Protein AF-A0A847HWU0-F1 (afdb_monomer_lite)

Foldseek 3Di:
DDWWPALVRVVVVLVVLLVCLVVFPVCSCVVVVHPTSVRVVVVLQCDQWDKDGGPDLDFQGDIHIGGRPSHPDHDPPVVVVVVCDVSNDPDD

Structure (mmCIF, N/CA/C/O backbone):
data_AF-A0A847HWU0-F1
#
_entry.id   AF-A0A847HWU0-F1
#
loop_
_atom_site.group_PDB
_atom_site.id
_atom_site.type_symbol
_atom_site.label_atom_id
_atom_site.label_alt_id
_atom_site.label_comp_id
_atom_site.label_asym_id
_atom_site.label_entity_id
_atom_site.label_seq_id
_atom_site.pdbx_PDB_ins_code
_atom_site.Cartn_x
_atom_site.Cartn_y
_atom_site.Cartn_z
_atom_site.occupancy
_atom_site.B_iso_or_equiv
_atom_site.auth_seq_id
_atom_site.auth_comp_id
_atom_site.auth_asym_id
_atom_site.auth_atom_id
_atom_site.pdbx_PDB_model_num
ATOM 1 N N . MET A 1 1 ? 13.960 -0.519 20.830 1.00 43.56 1 MET A N 1
ATOM 2 C CA . MET A 1 1 ? 12.563 -0.035 20.837 1.00 43.56 1 MET A CA 1
ATOM 3 C C . MET A 1 1 ? 12.166 0.250 19.405 1.00 43.56 1 MET A C 1
ATOM 5 O O . MET A 1 1 ? 12.927 0.915 18.720 1.00 43.56 1 MET A O 1
ATOM 9 N N . GLY A 1 2 ? 11.032 -0.249 18.936 1.00 55.72 2 GLY A N 1
ATOM 10 C CA . GLY A 1 2 ? 10.527 0.110 17.617 1.00 55.72 2 GLY A CA 1
ATOM 11 C C . GLY A 1 2 ? 9.102 -0.382 17.500 1.00 55.72 2 GLY A C 1
ATOM 12 O O . GLY A 1 2 ? 8.897 -1.547 17.183 1.00 55.72 2 GLY A O 1
ATOM 13 N N . GLY A 1 3 ? 8.139 0.475 17.839 1.00 58.56 3 GLY A N 1
ATOM 14 C CA . GLY A 1 3 ? 6.745 0.241 17.473 1.00 58.56 3 GLY A CA 1
ATOM 15 C C . GLY A 1 3 ? 6.599 0.198 15.947 1.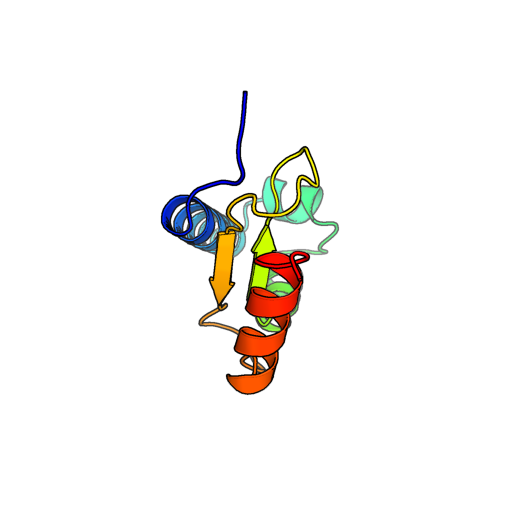00 58.56 3 GLY A C 1
ATOM 16 O O . GLY A 1 3 ? 7.554 0.510 15.223 1.00 58.56 3 GLY A O 1
ATOM 17 N N . PRO A 1 4 ? 5.430 -0.199 15.426 1.00 62.22 4 PRO A N 1
ATOM 18 C CA . PRO A 1 4 ? 5.198 -0.129 13.992 1.00 62.22 4 PRO A CA 1
ATOM 19 C C . PRO A 1 4 ? 5.409 1.309 13.498 1.00 62.22 4 PRO A C 1
ATOM 21 O O . PRO A 1 4 ? 5.169 2.262 14.247 1.00 62.22 4 PRO A O 1
ATOM 24 N N . PRO A 1 5 ? 5.879 1.491 12.251 1.00 69.81 5 PRO A N 1
ATOM 25 C CA . PRO A 1 5 ? 6.038 2.827 11.695 1.00 69.81 5 PRO A CA 1
ATOM 26 C C . PRO A 1 5 ? 4.698 3.558 11.773 1.00 69.81 5 PRO A C 1
ATOM 28 O O . PRO A 1 5 ? 3.667 2.965 11.481 1.00 69.81 5 PRO A O 1
ATOM 31 N N . GLY A 1 6 ? 4.688 4.845 12.121 1.00 80.38 6 GLY A N 1
ATOM 32 C CA . GLY A 1 6 ? 3.456 5.630 12.021 1.00 80.38 6 GLY A CA 1
ATOM 33 C C . GLY A 1 6 ? 2.848 5.532 10.607 1.00 80.38 6 GLY A C 1
ATOM 34 O O . GLY A 1 6 ? 3.578 5.279 9.640 1.00 80.38 6 GLY A O 1
ATOM 35 N N . PRO A 1 7 ? 1.532 5.744 10.443 1.00 82.31 7 PRO A N 1
ATOM 36 C CA . PRO A 1 7 ? 0.862 5.623 9.144 1.00 82.31 7 PRO A CA 1
ATOM 37 C C . PRO A 1 7 ? 1.524 6.474 8.043 1.00 82.31 7 PRO A C 1
ATOM 39 O O . PRO A 1 7 ? 1.640 6.026 6.899 1.00 82.31 7 PRO A O 1
ATOM 42 N N . ASP A 1 8 ? 2.056 7.649 8.386 1.00 87.06 8 ASP A N 1
ATOM 43 C CA . ASP A 1 8 ? 2.786 8.512 7.448 1.00 87.06 8 ASP A CA 1
ATOM 44 C C . ASP A 1 8 ? 4.175 7.984 7.080 1.00 87.06 8 ASP A C 1
ATOM 46 O O . ASP A 1 8 ? 4.613 8.116 5.932 1.00 87.06 8 ASP A O 1
ATOM 50 N N . ALA A 1 9 ? 4.858 7.330 8.022 1.00 88.00 9 ALA A N 1
ATOM 51 C CA . ALA A 1 9 ? 6.129 6.669 7.756 1.00 88.00 9 ALA A CA 1
ATOM 52 C C . ALA A 1 9 ? 5.927 5.472 6.815 1.00 88.00 9 ALA A C 1
ATOM 54 O O . ALA A 1 9 ? 6.684 5.320 5.854 1.00 88.00 9 ALA A O 1
ATOM 55 N N . LEU A 1 10 ? 4.864 4.682 7.016 1.00 90.06 10 LEU A N 1
ATOM 56 C CA . LEU A 1 10 ? 4.494 3.598 6.103 1.00 90.06 10 LEU A CA 1
ATOM 57 C C . LEU A 1 10 ? 4.147 4.137 4.707 1.00 90.06 10 LEU A C 1
ATOM 59 O O . LEU A 1 10 ? 4.686 3.656 3.710 1.00 90.06 10 LEU A O 1
ATOM 63 N N . ARG A 1 11 ? 3.316 5.183 4.620 1.00 91.19 11 ARG A N 1
ATOM 64 C CA . ARG A 1 11 ? 2.980 5.843 3.347 1.00 91.19 11 ARG A CA 1
ATOM 65 C C . ARG A 1 11 ? 4.230 6.333 2.613 1.00 91.19 11 ARG A C 1
ATOM 67 O O . ARG A 1 11 ? 4.379 6.087 1.416 1.00 91.19 11 ARG A O 1
ATOM 74 N N . SER A 1 12 ? 5.139 6.990 3.330 1.00 92.38 12 SER A N 1
ATOM 75 C CA . SER A 1 12 ? 6.395 7.507 2.780 1.00 92.38 12 SER A CA 1
ATOM 76 C C . SER A 1 12 ? 7.318 6.388 2.300 1.00 92.38 12 SER A C 1
ATOM 78 O O . SER A 1 12 ? 7.926 6.505 1.233 1.00 92.38 12 SER A O 1
ATOM 80 N N . ALA A 1 13 ? 7.390 5.280 3.043 1.00 92.25 13 ALA A N 1
ATOM 81 C CA . ALA A 1 13 ? 8.160 4.104 2.662 1.00 92.25 13 ALA A CA 1
ATOM 82 C C . ALA A 1 13 ? 7.615 3.462 1.378 1.00 92.25 13 ALA A C 1
ATOM 84 O O . ALA A 1 13 ? 8.388 3.218 0.451 1.00 92.25 13 ALA A O 1
ATOM 85 N N . MET A 1 14 ? 6.295 3.270 1.277 1.00 94.25 14 MET A N 1
ATOM 86 C CA . MET A 1 14 ? 5.660 2.703 0.081 1.00 94.25 14 MET A CA 1
ATOM 87 C C . MET A 1 14 ? 5.838 3.608 -1.145 1.00 94.25 14 MET A C 1
ATOM 89 O O . MET A 1 14 ? 6.209 3.133 -2.220 1.00 94.25 14 MET A O 1
ATOM 93 N N . ALA A 1 15 ? 5.688 4.927 -0.979 1.00 93.25 15 ALA A N 1
ATOM 94 C CA . ALA A 1 15 ? 5.952 5.891 -2.046 1.00 93.25 15 ALA A CA 1
ATOM 95 C C . ALA A 1 15 ? 7.423 5.869 -2.500 1.00 93.25 15 ALA A C 1
ATOM 97 O O . ALA A 1 15 ? 7.708 5.892 -3.698 1.00 93.25 15 ALA A O 1
ATOM 98 N N . ARG A 1 16 ? 8.373 5.791 -1.557 1.00 93.31 16 ARG A N 1
ATOM 99 C CA . ARG A 1 16 ? 9.806 5.679 -1.868 1.00 93.31 16 ARG A CA 1
ATOM 100 C C . ARG A 1 16 ? 10.121 4.374 -2.595 1.00 93.31 16 ARG A C 1
ATOM 102 O O . ARG A 1 16 ? 10.908 4.396 -3.538 1.00 93.31 16 ARG A O 1
ATOM 109 N N . LEU A 1 17 ? 9.520 3.265 -2.170 1.00 91.56 17 LEU A N 1
ATOM 110 C CA . LEU A 1 17 ? 9.703 1.957 -2.789 1.00 91.56 17 LEU A CA 1
ATOM 111 C C . LEU A 1 17 ? 9.246 1.973 -4.252 1.00 91.56 17 LEU A C 1
ATOM 113 O O . LEU A 1 17 ? 10.008 1.571 -5.130 1.00 91.56 17 LEU A O 1
ATOM 117 N N . ARG A 1 18 ? 8.057 2.527 -4.523 1.00 91.81 18 ARG A N 1
ATOM 118 C CA . ARG A 1 18 ? 7.546 2.699 -5.887 1.00 91.81 18 ARG A CA 1
ATOM 119 C C . ARG A 1 18 ? 8.474 3.562 -6.744 1.00 91.81 18 ARG A C 1
ATOM 121 O O . ARG A 1 18 ? 8.871 3.114 -7.812 1.00 91.81 18 ARG A O 1
ATOM 128 N N . ARG A 1 19 ? 8.878 4.748 -6.267 1.00 93.25 19 ARG A N 1
ATOM 129 C CA . ARG A 1 19 ? 9.775 5.644 -7.028 1.00 93.25 19 ARG A CA 1
ATOM 130 C C . ARG A 1 19 ? 11.098 4.975 -7.400 1.00 93.25 19 ARG A C 1
ATOM 132 O O . ARG A 1 19 ? 11.579 5.135 -8.514 1.00 93.25 19 ARG A O 1
ATOM 139 N N . ARG A 1 20 ? 11.689 4.208 -6.478 1.00 91.88 20 ARG A N 1
ATOM 140 C CA . ARG A 1 20 ? 12.930 3.468 -6.755 1.00 91.88 20 ARG A CA 1
ATOM 141 C C . ARG A 1 20 ? 12.715 2.360 -7.783 1.00 91.88 20 ARG A C 1
ATOM 143 O O . ARG A 1 20 ? 13.556 2.184 -8.654 1.00 91.88 20 ARG A O 1
ATOM 150 N N . ALA A 1 21 ? 11.590 1.650 -7.713 1.00 88.88 21 ALA A N 1
ATOM 151 C CA . ALA A 1 21 ? 11.242 0.667 -8.733 1.00 88.88 21 ALA A CA 1
ATOM 152 C C . ALA A 1 21 ? 11.035 1.312 -10.114 1.00 88.88 21 ALA A C 1
ATOM 154 O O . ALA A 1 21 ? 11.494 0.772 -11.113 1.00 88.88 21 ALA A O 1
ATOM 155 N N . GLU A 1 22 ? 10.380 2.475 -10.183 1.00 90.44 22 GLU A N 1
ATOM 156 C CA . GLU A 1 22 ? 10.178 3.228 -11.432 1.00 90.44 22 GLU A CA 1
ATOM 157 C C . GLU A 1 22 ? 11.498 3.677 -12.067 1.00 90.44 22 GLU A C 1
ATOM 159 O O . GLU A 1 22 ? 11.634 3.608 -13.291 1.00 90.44 22 GLU A O 1
ATOM 164 N N . ALA A 1 23 ? 12.472 4.049 -11.230 1.00 91.19 23 ALA A N 1
ATOM 165 C CA . ALA A 1 23 ? 13.845 4.376 -11.611 1.00 91.19 23 ALA A CA 1
ATOM 166 C C . ALA A 1 23 ? 14.718 3.146 -11.944 1.00 91.19 23 ALA A C 1
ATOM 168 O O . ALA A 1 23 ? 15.923 3.297 -12.118 1.00 91.19 23 ALA A O 1
ATOM 169 N N . ASP A 1 24 ? 14.124 1.948 -12.012 1.00 86.06 24 ASP A N 1
ATOM 170 C CA . ASP A 1 24 ? 14.799 0.675 -12.296 1.00 86.06 24 ASP A CA 1
ATOM 171 C C . ASP A 1 24 ? 15.970 0.379 -11.345 1.00 86.06 24 ASP A C 1
ATOM 173 O O . ASP A 1 24 ? 16.997 -0.169 -11.734 1.00 86.06 24 ASP A O 1
ATOM 177 N N . ASP A 1 25 ? 15.821 0.747 -10.066 1.00 86.69 25 ASP A N 1
ATOM 178 C CA . ASP A 1 25 ? 16.841 0.483 -9.056 1.00 86.69 25 ASP A CA 1
ATOM 179 C C . ASP A 1 25 ? 17.044 -1.040 -8.896 1.00 86.69 25 ASP A C 1
ATOM 181 O O . ASP A 1 25 ? 16.156 -1.735 -8.372 1.00 86.69 25 ASP A O 1
ATOM 185 N N . PRO A 1 26 ? 18.219 -1.581 -9.278 1.00 80.31 26 PRO A N 1
ATOM 186 C CA . PRO A 1 26 ? 18.455 -3.021 -9.288 1.00 80.31 26 PRO A CA 1
ATOM 187 C C . PRO A 1 26 ? 18.390 -3.624 -7.883 1.00 80.31 26 PRO A C 1
ATOM 189 O O . PRO A 1 26 ? 18.069 -4.804 -7.728 1.00 80.31 26 PRO A O 1
ATOM 192 N N . ARG A 1 27 ? 18.610 -2.821 -6.831 1.00 84.06 27 ARG A N 1
ATOM 193 C CA . ARG A 1 27 ? 18.496 -3.282 -5.442 1.00 84.06 27 ARG A CA 1
ATOM 194 C C . ARG A 1 27 ? 17.051 -3.599 -5.083 1.00 84.06 27 ARG A C 1
ATOM 196 O O . ARG A 1 27 ? 16.817 -4.539 -4.331 1.00 84.06 27 ARG A O 1
ATOM 203 N N . VAL A 1 28 ? 16.082 -2.850 -5.610 1.00 80.62 28 VAL A N 1
ATOM 204 C CA . VAL A 1 28 ? 14.6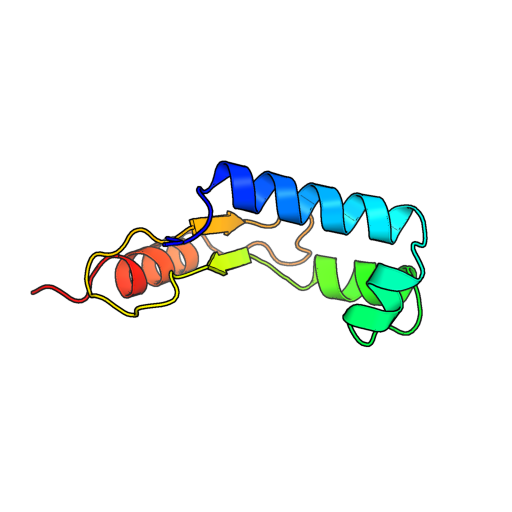54 -3.098 -5.350 1.00 80.62 28 VAL A CA 1
ATOM 205 C C . VAL A 1 28 ? 14.217 -4.381 -6.047 1.00 80.62 28 VAL A C 1
ATOM 207 O O . VAL A 1 28 ? 13.573 -5.234 -5.442 1.00 80.62 28 VAL A O 1
ATOM 210 N N . VAL A 1 29 ? 14.632 -4.558 -7.298 1.00 76.00 29 VAL A N 1
ATOM 211 C CA . VAL A 1 29 ? 14.312 -5.748 -8.091 1.00 76.00 29 VAL A CA 1
ATOM 212 C C . VAL A 1 29 ? 14.883 -7.017 -7.444 1.00 76.00 29 VAL A C 1
ATOM 214 O O . VAL A 1 29 ? 14.140 -7.981 -7.241 1.00 76.00 29 VAL A O 1
ATOM 217 N N . ALA A 1 30 ? 16.160 -6.986 -7.042 1.00 79.12 30 ALA A N 1
ATOM 218 C CA . ALA A 1 30 ? 16.839 -8.112 -6.403 1.00 79.12 30 ALA A CA 1
ATOM 219 C C . ALA A 1 30 ? 16.236 -8.464 -5.033 1.00 79.12 30 ALA A C 1
ATOM 221 O O . ALA A 1 30 ? 15.912 -9.623 -4.780 1.00 79.12 30 ALA A O 1
ATOM 222 N N . SER A 1 31 ? 16.009 -7.465 -4.173 1.00 85.31 31 SER A N 1
ATOM 223 C CA . SER A 1 31 ? 15.484 -7.679 -2.811 1.00 85.31 31 SER A CA 1
ATOM 224 C C . SER A 1 31 ? 14.062 -8.249 -2.789 1.00 85.31 31 SER A C 1
ATOM 226 O O . SER A 1 31 ? 13.655 -8.856 -1.802 1.00 85.31 31 SER A O 1
ATOM 228 N N . HIS A 1 32 ? 13.292 -8.052 -3.863 1.00 83.12 32 HIS A N 1
ATOM 229 C CA . HIS A 1 32 ? 11.891 -8.468 -3.952 1.00 83.12 32 HIS A CA 1
ATOM 230 C C . HIS A 1 32 ? 11.650 -9.640 -4.917 1.00 83.12 32 HIS A C 1
ATOM 232 O O . HIS A 1 32 ? 10.497 -9.921 -5.260 1.00 83.12 32 HIS A O 1
ATOM 238 N N . GLY A 1 33 ? 12.709 -10.323 -5.376 1.00 84.25 33 GLY A N 1
ATOM 239 C CA . GLY A 1 33 ? 12.595 -11.497 -6.254 1.00 84.25 33 GLY A CA 1
ATOM 240 C C . GLY A 1 33 ? 11.803 -11.213 -7.536 1.00 84.25 33 GLY A C 1
ATOM 241 O O . GLY A 1 33 ? 11.005 -12.042 -7.992 1.00 84.25 33 GLY A O 1
ATOM 242 N N . CYS A 1 34 ? 11.934 -9.995 -8.061 1.00 85.81 34 CYS A N 1
ATOM 243 C CA . CYS A 1 34 ? 11.279 -9.561 -9.290 1.00 85.81 34 CYS A CA 1
ATOM 244 C C . CYS A 1 34 ? 12.252 -9.705 -10.462 1.00 85.81 34 CYS A C 1
ATOM 246 O O . CYS A 1 34 ? 13.459 -9.585 -10.290 1.00 85.81 34 CYS A O 1
ATOM 248 N N . ARG A 1 35 ? 11.737 -9.946 -11.671 1.00 85.25 35 ARG A N 1
ATOM 249 C CA . ARG A 1 35 ? 12.587 -10.085 -12.876 1.00 85.25 35 ARG A CA 1
ATOM 250 C C . ARG A 1 35 ? 13.051 -8.749 -13.475 1.00 85.25 35 ARG A C 1
ATOM 252 O O . ARG A 1 35 ? 13.857 -8.740 -14.392 1.00 85.25 35 ARG A O 1
ATOM 259 N N . GLY A 1 36 ? 12.501 -7.635 -13.000 1.00 85.81 36 GLY A N 1
ATOM 260 C CA . GLY A 1 36 ? 12.774 -6.279 -13.484 1.00 85.81 36 GLY A CA 1
ATOM 261 C C . GLY A 1 36 ? 11.680 -5.307 -13.045 1.00 85.81 36 GLY A C 1
ATOM 262 O O . GLY A 1 36 ? 10.674 -5.731 -12.459 1.00 85.81 36 GLY A O 1
ATOM 263 N N . ARG A 1 37 ? 11.828 -4.017 -13.378 1.00 90.12 37 ARG A N 1
ATOM 264 C CA . ARG A 1 37 ? 10.842 -2.963 -13.071 1.00 90.12 37 ARG A CA 1
ATOM 265 C C . ARG A 1 37 ? 9.401 -3.349 -13.400 1.00 90.12 37 ARG A C 1
ATOM 267 O O . ARG A 1 37 ? 8.514 -3.202 -12.564 1.00 90.12 37 ARG A O 1
ATOM 274 N N . GLY A 1 38 ? 9.152 -3.852 -14.611 1.00 90.50 38 GLY A N 1
ATOM 275 C CA . GLY A 1 38 ? 7.793 -4.173 -15.061 1.00 90.50 38 GLY A CA 1
ATOM 276 C C . GLY A 1 38 ? 7.131 -5.284 -14.241 1.00 90.50 38 GLY A C 1
ATOM 277 O O . GLY A 1 38 ? 5.930 -5.233 -13.991 1.00 90.50 38 GLY A O 1
ATOM 278 N N . ASP A 1 39 ? 7.903 -6.274 -13.786 1.00 91.25 39 ASP A N 1
ATOM 279 C CA . ASP A 1 39 ? 7.393 -7.325 -12.900 1.00 91.25 39 ASP A CA 1
ATOM 280 C C . ASP A 1 39 ? 7.076 -6.767 -11.509 1.00 91.25 39 ASP A C 1
ATOM 282 O O . ASP A 1 39 ? 5.997 -7.020 -10.973 1.00 91.25 39 ASP A O 1
ATOM 286 N N . PHE A 1 40 ? 7.966 -5.928 -10.973 1.00 91.88 40 PHE A N 1
ATOM 287 C CA . PHE A 1 40 ? 7.749 -5.274 -9.688 1.00 91.88 40 PHE A CA 1
ATOM 288 C C . PHE A 1 40 ? 6.476 -4.420 -9.692 1.00 91.88 40 PHE A C 1
ATOM 290 O O . PHE A 1 40 ? 5.623 -4.599 -8.826 1.00 91.88 40 PHE A O 1
ATOM 297 N N . LEU A 1 41 ? 6.306 -3.533 -10.679 1.00 91.81 41 LEU A N 1
ATOM 298 C CA . LEU A 1 41 ? 5.140 -2.647 -10.754 1.00 91.81 41 LEU A CA 1
ATOM 299 C C . LEU A 1 41 ? 3.834 -3.434 -10.912 1.00 91.81 41 LEU A C 1
ATOM 301 O O . LEU A 1 41 ? 2.864 -3.138 -10.221 1.00 91.81 41 LEU A O 1
ATOM 305 N N . ARG A 1 42 ? 3.820 -4.512 -11.708 1.00 93.00 42 ARG A N 1
ATOM 306 C CA . ARG A 1 42 ? 2.644 -5.393 -11.805 1.00 93.00 42 ARG A CA 1
ATOM 307 C C . ARG A 1 42 ? 2.294 -6.061 -10.478 1.00 93.00 42 ARG A C 1
ATOM 309 O O . ARG A 1 42 ? 1.113 -6.222 -10.173 1.00 93.00 42 ARG A O 1
ATOM 316 N N . ARG A 1 43 ? 3.287 -6.487 -9.690 1.00 92.12 43 ARG A N 1
ATOM 317 C CA . ARG A 1 43 ? 3.043 -7.035 -8.344 1.00 92.12 43 ARG A CA 1
ATOM 318 C C . ARG A 1 43 ? 2.568 -5.944 -7.388 1.00 92.12 43 ARG A C 1
ATOM 320 O O . ARG A 1 43 ? 1.624 -6.176 -6.639 1.00 92.12 43 ARG A O 1
ATOM 327 N N . TYR A 1 44 ? 3.165 -4.758 -7.464 1.00 92.69 44 TYR A N 1
ATOM 328 C CA . TYR A 1 44 ? 2.786 -3.598 -6.667 1.00 92.69 44 TYR A CA 1
ATOM 329 C C . TYR A 1 44 ? 1.326 -3.196 -6.921 1.00 92.69 44 TYR A C 1
ATOM 331 O O . TYR A 1 44 ? 0.565 -3.014 -5.983 1.00 92.69 44 TYR A O 1
ATOM 339 N N . GLU A 1 45 ? 0.883 -3.154 -8.173 1.00 94.25 45 GLU A N 1
ATOM 340 C CA . GLU A 1 45 ? -0.508 -2.875 -8.551 1.00 94.25 45 GLU A CA 1
ATOM 341 C C . GLU A 1 45 ? -1.508 -3.959 -8.111 1.00 94.25 45 GLU A C 1
ATOM 343 O O . GLU A 1 45 ? -2.708 -3.701 -8.004 1.00 94.25 45 GLU A O 1
ATOM 348 N N . ARG A 1 46 ? -1.053 -5.192 -7.860 1.00 94.12 46 ARG A N 1
ATOM 349 C CA . ARG A 1 46 ? -1.900 -6.257 -7.295 1.00 94.12 46 ARG A CA 1
ATOM 350 C C . ARG A 1 46 ? -2.077 -6.129 -5.783 1.00 94.12 46 ARG A C 1
ATOM 352 O O . ARG A 1 46 ? -2.999 -6.738 -5.246 1.00 94.12 46 ARG A O 1
ATOM 359 N N . LEU A 1 47 ? -1.218 -5.371 -5.105 1.00 93.75 47 LEU A N 1
ATOM 360 C CA . LEU A 1 47 ? -1.311 -5.124 -3.672 1.00 93.75 47 LEU A CA 1
ATOM 361 C C . LEU A 1 47 ? -2.394 -4.075 -3.400 1.00 93.75 47 LEU A C 1
ATOM 363 O O . LEU A 1 47 ? -2.245 -2.928 -3.805 1.00 93.75 47 LEU A O 1
ATOM 367 N N . SER A 1 48 ? -3.466 -4.444 -2.700 1.00 94.81 48 SER A N 1
ATOM 368 C CA . SER A 1 48 ? -4.554 -3.510 -2.371 1.00 94.81 48 SER A CA 1
ATOM 369 C C . SER A 1 48 ? -4.232 -2.603 -1.181 1.00 94.81 48 SER A C 1
ATOM 371 O O . SER A 1 48 ? -4.581 -1.426 -1.193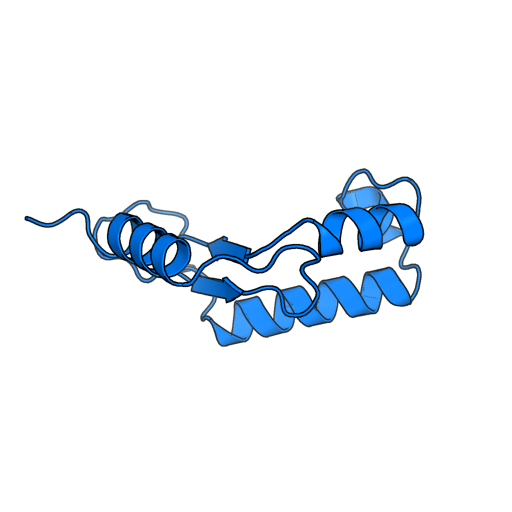 1.00 94.81 48 SER A O 1
ATOM 373 N N . ALA A 1 49 ? -3.580 -3.147 -0.154 1.00 93.75 49 ALA A N 1
ATOM 374 C CA . ALA A 1 49 ? -3.235 -2.448 1.080 1.00 93.75 49 ALA A CA 1
ATOM 375 C C . ALA A 1 49 ? -2.099 -3.178 1.815 1.00 93.75 49 ALA A C 1
ATOM 377 O O . ALA A 1 49 ? -1.817 -4.343 1.529 1.00 93.75 49 ALA A O 1
ATOM 378 N N . ALA A 1 50 ? -1.479 -2.508 2.782 1.00 91.38 50 ALA A N 1
ATOM 379 C CA . ALA A 1 50 ? -0.528 -3.079 3.724 1.00 91.38 50 ALA A CA 1
ATOM 380 C C . ALA A 1 50 ? -0.926 -2.709 5.157 1.00 91.38 50 ALA A C 1
ATOM 382 O O . ALA A 1 50 ? -1.303 -1.569 5.432 1.00 91.38 50 ALA A O 1
ATOM 383 N N . LEU A 1 51 ? -0.813 -3.673 6.068 1.00 88.38 51 LEU A N 1
ATOM 384 C CA . LEU A 1 51 ? -1.000 -3.476 7.500 1.00 88.38 51 LEU A CA 1
ATOM 385 C C . LEU A 1 51 ? 0.264 -3.968 8.206 1.00 88.38 51 LEU A C 1
ATOM 387 O O . LEU A 1 51 ? 0.652 -5.123 8.041 1.00 88.38 51 LEU A O 1
ATOM 391 N N . VAL A 1 52 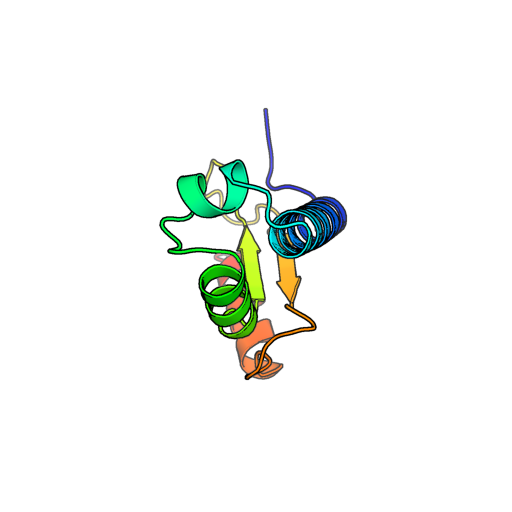? 0.920 -3.089 8.958 1.00 86.31 52 VAL A N 1
ATOM 392 C CA . VAL A 1 52 ? 2.162 -3.388 9.677 1.00 86.31 52 VAL A CA 1
ATOM 393 C C . VAL A 1 52 ? 1.899 -3.330 11.175 1.00 86.31 52 VAL A C 1
ATOM 395 O O . VAL A 1 52 ? 1.393 -2.334 11.693 1.00 86.31 52 VAL A O 1
ATOM 398 N N . ARG A 1 53 ? 2.253 -4.417 11.860 1.00 81.44 53 ARG A N 1
ATOM 399 C CA . ARG A 1 53 ? 2.219 -4.535 13.319 1.00 81.44 53 ARG A CA 1
ATOM 400 C C . ARG A 1 53 ? 3.627 -4.357 13.884 1.00 81.44 53 ARG A C 1
ATOM 402 O O . ARG A 1 53 ? 4.614 -4.571 13.179 1.00 81.44 53 ARG A O 1
ATOM 409 N N . GLY A 1 54 ? 3.708 -3.958 15.149 1.00 73.94 54 GLY A N 1
ATOM 410 C CA . GLY A 1 54 ? 4.970 -3.918 15.878 1.00 73.94 54 GLY A CA 1
ATOM 411 C C . GLY A 1 54 ? 5.580 -5.314 16.070 1.00 73.94 54 GLY A C 1
ATOM 412 O O . GLY A 1 54 ? 4.916 -6.327 15.851 1.00 73.94 54 GLY A O 1
ATOM 413 N N . PRO A 1 55 ? 6.845 -5.386 16.515 1.00 69.50 55 PRO A N 1
ATOM 414 C CA . PRO A 1 55 ? 7.564 -6.643 16.727 1.00 69.50 55 PRO A CA 1
ATOM 415 C C . PRO A 1 55 ? 6.983 -7.497 17.862 1.00 69.50 55 PRO A C 1
ATOM 417 O O . PRO A 1 55 ? 7.252 -8.694 17.920 1.00 69.50 55 PRO A O 1
ATOM 420 N N . ARG A 1 56 ? 6.191 -6.908 18.766 1.00 66.44 56 ARG A N 1
ATOM 421 C CA . ARG A 1 56 ? 5.406 -7.655 19.748 1.00 66.44 56 ARG A CA 1
ATOM 422 C C . ARG A 1 56 ? 3.940 -7.602 19.344 1.00 66.44 56 ARG A C 1
ATOM 424 O O . ARG A 1 56 ? 3.383 -6.523 19.170 1.00 66.44 56 ARG A O 1
ATOM 431 N N . LEU A 1 57 ? 3.329 -8.776 19.221 1.00 65.06 57 LEU A N 1
ATOM 432 C CA . LEU A 1 57 ? 1.884 -8.940 19.084 1.00 65.06 57 LEU A CA 1
ATOM 433 C C . LEU A 1 57 ? 1.238 -8.722 20.457 1.00 65.06 57 LEU A C 1
ATOM 435 O O . LEU A 1 57 ? 0.753 -9.666 21.070 1.00 65.06 57 LEU A O 1
ATOM 439 N N . VAL A 1 58 ? 1.321 -7.496 20.973 1.00 65.62 58 VAL A N 1
ATOM 440 C CA . VAL A 1 58 ? 0.559 -7.102 22.158 1.00 65.62 58 VAL A CA 1
ATOM 441 C C . VAL A 1 58 ? -0.790 -6.591 21.685 1.00 65.62 58 VAL A C 1
ATOM 443 O O . VAL A 1 58 ? -0.901 -5.792 20.755 1.00 65.62 58 VAL A O 1
ATOM 446 N N . GLU A 1 59 ? -1.821 -7.128 22.307 1.00 67.19 59 GLU A N 1
ATOM 447 C CA . GLU A 1 59 ? -3.203 -6.726 22.140 1.00 67.19 59 GLU A CA 1
ATOM 448 C C . GLU A 1 59 ? -3.357 -5.223 22.438 1.00 67.19 59 GLU A C 1
ATOM 450 O O . GLU A 1 59 ? -2.860 -4.730 23.448 1.00 67.19 59 GLU A O 1
ATOM 455 N N . GLY A 1 60 ? -3.973 -4.473 21.519 1.00 65.50 60 GLY A N 1
ATOM 456 C CA . GLY A 1 60 ? -4.116 -3.015 21.633 1.00 65.50 60 GLY A CA 1
ATOM 457 C C . GLY A 1 60 ? -2.926 -2.180 21.136 1.00 65.50 60 GLY A C 1
ATOM 458 O O . GLY A 1 60 ? -3.014 -0.952 21.156 1.00 65.50 60 GLY A O 1
ATOM 459 N N . GLU A 1 61 ? -1.838 -2.789 20.646 1.00 69.94 61 GLU A N 1
ATOM 460 C CA . GLU A 1 61 ? -0.757 -2.022 20.009 1.00 69.94 61 GLU A CA 1
ATOM 461 C C . GLU A 1 61 ? -1.234 -1.342 18.714 1.00 69.94 61 GLU A C 1
ATOM 463 O O . GLU A 1 61 ? -1.966 -1.947 17.917 1.00 69.94 61 GLU A O 1
ATOM 468 N N . PRO A 1 62 ? -0.797 -0.094 18.455 1.00 71.44 62 PRO A N 1
ATOM 469 C CA . PRO A 1 62 ? -1.143 0.615 17.235 1.00 71.44 62 PRO A CA 1
ATOM 470 C C . PRO A 1 62 ? -0.711 -0.187 16.008 1.00 71.44 62 PRO A C 1
ATOM 472 O O . PRO A 1 62 ? 0.361 -0.782 15.975 1.00 71.44 62 PRO A O 1
ATOM 475 N N . VAL A 1 63 ? -1.536 -0.175 14.965 1.00 81.25 63 VAL A N 1
ATOM 476 C CA . VAL A 1 63 ? -1.212 -0.789 13.675 1.00 81.25 63 VAL A CA 1
ATOM 477 C C . VAL A 1 63 ? -1.114 0.278 12.602 1.00 81.25 63 VAL A C 1
ATOM 479 O O . VAL A 1 63 ? -1.950 1.177 12.510 1.00 81.25 63 VAL A O 1
ATOM 482 N N . ALA A 1 64 ? -0.088 0.179 11.766 1.00 86.31 64 ALA A N 1
ATOM 483 C CA . ALA A 1 64 ? 0.078 1.076 10.638 1.00 86.31 64 ALA A CA 1
ATOM 484 C C . ALA A 1 64 ? -0.681 0.508 9.448 1.00 86.31 64 ALA A C 1
ATOM 486 O O . 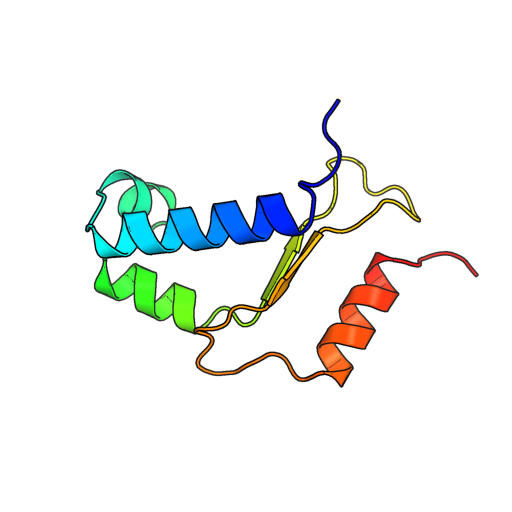ALA A 1 64 ? -0.371 -0.589 8.985 1.00 86.31 64 ALA A O 1
ATOM 487 N N . PHE A 1 65 ? -1.663 1.244 8.946 1.00 88.38 65 PHE A N 1
ATOM 488 C CA . PHE A 1 65 ? -2.436 0.828 7.786 1.00 88.38 65 PHE A CA 1
ATOM 489 C C . PHE A 1 65 ? -2.191 1.768 6.608 1.00 88.38 65 PHE A C 1
ATOM 491 O O . PHE A 1 65 ? -2.195 2.990 6.759 1.00 88.38 65 PHE A O 1
ATOM 498 N N . TRP A 1 66 ? -2.000 1.192 5.427 1.00 92.31 66 TRP A N 1
ATOM 499 C CA . TRP A 1 66 ? -1.803 1.920 4.183 1.00 92.31 66 TRP A CA 1
ATOM 500 C C . TRP A 1 66 ? -2.621 1.286 3.062 1.00 92.31 66 TRP A C 1
ATOM 502 O O . TRP A 1 66 ? -2.435 0.117 2.735 1.00 92.31 66 TRP A O 1
ATOM 512 N N . ASP A 1 67 ? -3.497 2.076 2.446 1.00 92.88 67 ASP A N 1
ATOM 513 C CA . ASP A 1 67 ? -4.180 1.719 1.203 1.00 92.88 67 ASP A CA 1
ATOM 514 C C . ASP A 1 67 ? -3.277 2.035 0.007 1.00 92.88 67 ASP A C 1
ATOM 516 O O . ASP A 1 67 ? -2.688 3.119 -0.057 1.00 92.88 67 ASP A O 1
ATOM 520 N N . ASN A 1 68 ? -3.188 1.121 -0.963 1.00 95.00 68 ASN A N 1
ATOM 521 C CA . ASN A 1 68 ? -2.428 1.369 -2.182 1.00 95.00 68 ASN A CA 1
ATOM 522 C C . ASN A 1 68 ? -3.266 2.169 -3.196 1.00 95.00 68 ASN A C 1
ATOM 524 O O . ASN A 1 68 ? -4.205 1.615 -3.772 1.00 95.00 68 ASN A O 1
ATOM 528 N N . PRO A 1 69 ? -2.906 3.429 -3.508 1.00 92.19 69 PRO A N 1
ATOM 529 C CA . PRO A 1 69 ? -3.640 4.233 -4.486 1.00 92.19 69 PRO A CA 1
ATOM 530 C C . PRO A 1 69 ? -3.494 3.729 -5.932 1.00 92.19 69 PRO A C 1
ATOM 532 O O . PRO A 1 69 ? -4.247 4.153 -6.800 1.00 92.19 69 PRO A O 1
ATOM 535 N N . HIS A 1 70 ? -2.545 2.827 -6.202 1.00 93.50 70 HIS A N 1
ATOM 536 C CA . HIS A 1 70 ? -2.314 2.233 -7.527 1.00 93.50 70 HIS A CA 1
ATOM 537 C C . HIS A 1 70 ? -2.837 0.799 -7.627 1.00 93.50 70 HIS A C 1
ATOM 539 O O . HIS A 1 70 ? -2.506 0.079 -8.568 1.00 93.50 70 HIS A O 1
ATOM 545 N N . ALA A 1 71 ? -3.626 0.352 -6.649 1.00 95.25 71 ALA A N 1
ATOM 546 C CA . ALA A 1 71 ? -4.197 -0.979 -6.684 1.00 95.25 71 ALA A CA 1
ATOM 547 C C . ALA A 1 71 ? -5.155 -1.125 -7.872 1.00 95.25 71 ALA A C 1
ATOM 549 O O . ALA A 1 71 ? -6.158 -0.420 -7.968 1.00 95.25 71 ALA A O 1
ATOM 550 N N . ARG A 1 72 ? -4.926 -2.134 -8.715 1.00 95.00 72 ARG A N 1
ATOM 551 C CA . ARG A 1 72 ? -5.884 -2.554 -9.753 1.00 95.00 72 ARG A CA 1
ATOM 552 C C . ARG A 1 72 ? -7.216 -3.008 -9.165 1.00 95.00 72 ARG A C 1
ATOM 554 O O . ARG A 1 72 ? -8.232 -2.996 -9.851 1.00 95.00 72 ARG A O 1
ATOM 561 N N . ARG A 1 73 ? -7.198 -3.471 -7.915 1.00 93.62 73 ARG A N 1
ATOM 562 C CA . ARG A 1 73 ? -8.381 -3.845 -7.140 1.00 93.62 73 ARG A CA 1
ATOM 563 C C . ARG A 1 73 ? -8.268 -3.199 -5.761 1.00 93.62 73 ARG A C 1
ATOM 565 O O . ARG A 1 73 ? -7.620 -3.783 -4.890 1.00 93.62 73 ARG A O 1
ATOM 572 N N . PRO A 1 74 ? -8.827 -1.994 -5.570 1.00 92.56 74 PRO A N 1
ATOM 573 C CA . PRO A 1 74 ? -8.841 -1.337 -4.271 1.00 92.56 74 PRO A CA 1
ATOM 574 C C . PRO A 1 74 ? -9.505 -2.216 -3.215 1.00 92.56 74 PRO A C 1
ATOM 576 O O . PRO A 1 74 ? -10.412 -2.996 -3.516 1.00 92.56 74 PRO A O 1
ATOM 579 N N . LEU A 1 75 ? -9.049 -2.092 -1.971 1.00 91.38 75 LEU A N 1
ATOM 580 C CA . LEU A 1 75 ? -9.632 -2.843 -0.872 1.00 91.38 75 LEU A CA 1
ATOM 581 C C . LEU A 1 75 ? -11.040 -2.298 -0.567 1.00 91.38 75 LEU A C 1
ATOM 583 O O . LEU A 1 75 ? -11.177 -1.100 -0.308 1.00 91.38 75 LEU A O 1
ATOM 587 N N . PRO A 1 76 ? -12.095 -3.134 -0.557 1.00 92.38 76 PRO A N 1
ATOM 588 C CA . PRO A 1 76 ? -13.427 -2.671 -0.189 1.00 92.38 76 PRO A CA 1
ATOM 589 C C . PRO A 1 76 ? -13.443 -2.112 1.237 1.00 92.38 76 PRO A C 1
ATOM 591 O O . PRO A 1 76 ? -12.866 -2.708 2.151 1.00 92.38 76 PRO A O 1
ATOM 594 N N . SER A 1 77 ? -14.163 -1.010 1.455 1.00 88.12 77 SER A N 1
ATOM 595 C CA . SER A 1 77 ? -14.215 -0.314 2.751 1.00 88.12 77 SER A CA 1
ATOM 596 C C . SER A 1 77 ? -14.615 -1.231 3.912 1.00 88.12 77 SER A C 1
ATOM 598 O O . SER A 1 77 ? -14.022 -1.158 4.983 1.00 88.12 77 SER A O 1
ATOM 600 N N . ARG A 1 78 ? -15.553 -2.161 3.690 1.00 90.56 78 ARG A N 1
ATOM 601 C CA . ARG A 1 78 ? -15.969 -3.155 4.696 1.00 90.56 78 ARG A CA 1
ATOM 602 C C . ARG A 1 78 ? -14.834 -4.100 5.099 1.00 90.56 78 ARG A C 1
ATOM 604 O O . ARG A 1 78 ? -14.691 -4.405 6.278 1.00 90.56 78 ARG A O 1
ATOM 611 N N . VAL A 1 79 ? -14.013 -4.529 4.140 1.00 89.12 79 VAL A N 1
ATOM 612 C CA . VAL A 1 79 ? -12.855 -5.401 4.400 1.00 89.12 79 VAL A CA 1
ATOM 613 C C . VAL A 1 79 ? -11.770 -4.624 5.137 1.00 89.12 79 VAL A C 1
ATOM 615 O O . VAL A 1 79 ? -11.216 -5.127 6.108 1.00 89.12 79 VAL A O 1
ATOM 618 N N . ARG A 1 80 ? -11.522 -3.370 4.740 1.00 87.81 80 ARG A N 1
ATOM 619 C CA . ARG A 1 80 ? -10.628 -2.453 5.462 1.00 87.81 80 ARG A CA 1
ATOM 620 C C . ARG A 1 80 ? -11.044 -2.310 6.925 1.00 87.81 80 ARG A C 1
ATOM 622 O O . ARG A 1 80 ? -10.222 -2.524 7.810 1.00 87.81 80 ARG A O 1
ATOM 629 N N . THR A 1 81 ? -12.318 -2.022 7.185 1.00 86.69 81 THR A N 1
ATOM 630 C CA . THR A 1 81 ? -12.850 -1.915 8.551 1.00 86.69 81 THR A CA 1
ATOM 631 C C . THR A 1 81 ? -12.702 -3.223 9.325 1.00 86.69 81 THR A C 1
ATOM 633 O O . THR A 1 81 ? -12.285 -3.192 10.480 1.00 86.69 81 THR A O 1
ATOM 636 N N . ALA A 1 82 ? -12.988 -4.371 8.704 1.00 87.31 82 ALA A N 1
ATOM 637 C CA . ALA A 1 82 ? -12.830 -5.675 9.345 1.00 87.31 82 ALA A CA 1
ATOM 638 C C . ALA A 1 82 ? -11.366 -5.975 9.715 1.00 87.31 82 ALA A C 1
ATOM 640 O O . ALA A 1 82 ? -11.101 -6.426 10.828 1.00 87.31 82 ALA A O 1
ATOM 641 N N . LEU A 1 83 ? -10.415 -5.672 8.823 1.00 84.81 83 LEU A N 1
ATOM 642 C CA . LEU A 1 83 ? -8.982 -5.839 9.076 1.00 84.81 83 LEU A CA 1
ATOM 643 C C . LEU A 1 83 ? -8.504 -4.935 10.210 1.00 84.81 83 LEU A C 1
ATOM 645 O O . LEU A 1 83 ? -7.891 -5.426 11.154 1.00 84.81 83 LEU A O 1
ATOM 649 N N . VAL A 1 84 ? -8.832 -3.640 10.157 1.00 81.00 84 VAL A N 1
ATOM 650 C CA . VAL A 1 84 ? -8.469 -2.693 11.219 1.00 81.00 84 VAL A CA 1
ATOM 651 C C . VAL A 1 84 ? -9.065 -3.142 12.548 1.00 81.00 84 VAL A C 1
ATOM 653 O O . VAL A 1 84 ? -8.333 -3.223 13.521 1.00 81.00 84 VAL A O 1
ATOM 656 N N . ARG A 1 85 ? -10.346 -3.530 12.595 1.00 81.75 85 ARG A N 1
ATOM 657 C CA . ARG A 1 85 ? -10.988 -4.004 13.830 1.00 81.75 85 ARG A CA 1
ATOM 658 C C . ARG A 1 85 ? -10.323 -5.260 14.389 1.00 81.75 85 ARG A C 1
ATOM 660 O O . ARG A 1 85 ? -9.986 -5.284 15.563 1.00 81.75 85 ARG A O 1
ATOM 667 N N . SER A 1 86 ? -10.092 -6.274 13.554 1.00 79.94 86 SER A N 1
ATOM 668 C CA . SER A 1 86 ? -9.437 -7.525 13.964 1.00 79.94 86 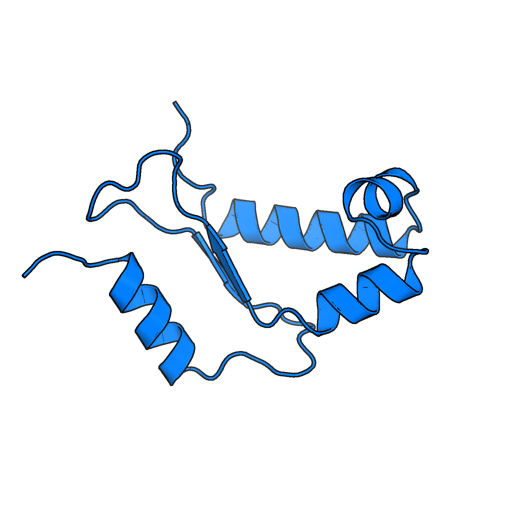SER A CA 1
ATOM 669 C C . SER A 1 86 ? -8.016 -7.309 14.500 1.00 79.94 86 SER A C 1
ATOM 671 O O . SER A 1 86 ? -7.496 -8.170 15.204 1.00 79.94 86 SER A O 1
ATOM 673 N N . HIS A 1 87 ? -7.367 -6.207 14.119 1.00 73.69 87 HIS A N 1
ATOM 674 C CA . HIS A 1 87 ? -5.970 -5.924 14.440 1.00 73.69 87 HIS A CA 1
ATOM 675 C C . HIS A 1 87 ? -5.812 -4.819 15.500 1.00 73.69 87 HIS A C 1
ATOM 677 O O . HIS A 1 87 ? -4.767 -4.764 16.134 1.00 73.69 87 HIS A O 1
ATOM 683 N N . ALA A 1 88 ? -6.830 -3.975 15.694 1.00 64.56 88 ALA A N 1
ATOM 684 C CA . ALA A 1 88 ? -6.926 -2.971 16.754 1.00 64.56 88 ALA A CA 1
ATOM 685 C C . ALA A 1 88 ? -7.590 -3.519 18.031 1.00 64.56 88 ALA A C 1
ATOM 687 O O . ALA A 1 88 ? -7.473 -2.900 19.080 1.00 64.56 88 ALA A O 1
ATOM 688 N N . GLY A 1 89 ? -8.277 -4.665 17.947 1.00 54.44 89 GLY A N 1
ATOM 689 C CA . GLY A 1 89 ? -8.918 -5.323 19.081 1.00 54.44 89 GLY A CA 1
ATOM 690 C C . GLY A 1 89 ? -8.926 -6.844 18.933 1.00 54.44 89 GLY A C 1
ATOM 691 O O . GLY A 1 89 ? -9.734 -7.413 18.202 1.00 54.44 89 GLY A O 1
ATOM 692 N N . GLN A 1 90 ? -8.049 -7.511 19.670 1.00 43.19 90 GLN A N 1
ATOM 693 C CA . GLN A 1 90 ? -8.561 -8.490 20.622 1.00 43.19 90 GLN A CA 1
ATOM 694 C C . GLN A 1 90 ? -8.770 -7.654 21.912 1.00 43.19 90 GLN A C 1
ATOM 696 O O . GLN A 1 90 ? -8.053 -6.673 22.114 1.00 43.19 90 GLN A O 1
ATOM 701 N N . GLY A 1 91 ? -9.827 -7.883 22.678 1.00 42.28 91 GLY A N 1
ATOM 702 C CA . GLY A 1 91 ? -10.209 -7.000 23.784 1.00 42.28 91 GLY A CA 1
ATOM 703 C C . GLY A 1 91 ? -11.720 -6.868 23.872 1.00 42.28 91 GLY A C 1
ATOM 704 O O . GLY A 1 91 ? -12.288 -5.812 23.592 1.00 42.28 91 GLY A O 1
ATOM 705 N N . THR A 1 92 ? -12.356 -7.982 24.207 1.00 39.16 92 THR A N 1
ATOM 706 C CA . THR A 1 92 ? -13.661 -8.042 24.874 1.00 39.16 92 THR A CA 1
ATOM 707 C C . THR A 1 92 ? -13.489 -8.939 26.072 1.00 39.16 92 THR A C 1
ATOM 709 O O . THR A 1 92 ? -12.878 -10.012 25.862 1.00 39.16 92 THR A O 1
#

Sequence (92 aa):
MGGPPGPDALRSAMARLRRRAEADDPRVVASHGCRGRGDFLRRYERLSAALVRGPRLVEGEPVAFWDNPHARRPLPSRVRTALVRSHAGQGT

pLDDT: mean 82.81, std 13.18, range [39.16, 95.25]

Secondary structure (DSSP, 8-state):
--PPPPHHHHHHHHHHHHHHHHTT-HHHHHHTT-SSHHHHHHHHHH--EEEE--SS--TT---EEEE-TT-SSPPPHHHHHHHHHHHH----

Radius of gyration: 14.9 Å; chains: 1; bounding box: 34×20×40 Å